Protein AF-A0A2A2ES65-F1 (afdb_monomer)

Sequence (167 aa):
MATRHLGHEAWRDIACGLLFSVLAGVVGYSVLRDTALTATLGRGPDPGPAFLPLIVIGLVGLGGAVILLKGVVNWARSGWLGPPGMAMPGDHLHALLLISSIALLPVLTDWLGFLAASVLFAAPWLAWLGYRRGGGLRRALGHAACFALLIGALLHLVFVMLLNVPL

Radius of gyration: 19.84 Å; Cα contacts (8 Å, |Δi|>4): 165; chains: 1; bounding box: 47×30×52 Å

Organism: NCBI:txid2032625

Mean predicted aligned error: 8.64 Å

Secondary structure (DSSP, 8-state):
-THHHHHHHHHHHHHHHHHHHHHHHHHHHHHHH-HHHHTTTTSSSS--TTHHHHHHHHHHHHHHHHHHHHHHHHHHHH-S--SPPPPPTTTHHHHHHHHHHHHHHHHHHHHH-HHHHHHHHHHHHHHHHHHHTT--HHHHHHHHHHHHHHHHHHHHIIIIIIT----

Structure (mmCIF, N/CA/C/O backbone):
data_AF-A0A2A2ES65-F1
#
_entry.id   AF-A0A2A2ES65-F1
#
loop_
_atom_site.group_PDB
_atom_site.id
_atom_site.type_symbol
_atom_site.label_atom_id
_atom_site.label_alt_id
_atom_site.label_comp_id
_atom_site.label_asym_id
_atom_site.label_entity_id
_atom_site.label_seq_id
_atom_site.pdbx_PDB_ins_code
_atom_site.Cartn_x
_atom_site.Cartn_y
_atom_site.Cartn_z
_atom_site.occupancy
_atom_site.B_iso_or_equiv
_atom_site.auth_seq_id
_atom_site.auth_comp_id
_atom_site.auth_asym_id
_atom_site.auth_atom_id
_atom_site.pdbx_PDB_model_num
ATOM 1 N N . MET A 1 1 ? -14.800 -0.698 32.755 1.00 55.97 1 MET A N 1
ATOM 2 C CA . MET A 1 1 ? -15.243 -1.088 31.393 1.00 55.97 1 MET A CA 1
ATOM 3 C C . MET A 1 1 ? -14.299 -0.600 30.286 1.00 55.97 1 MET A C 1
ATOM 5 O O . MET A 1 1 ? -14.125 -1.328 29.323 1.00 55.97 1 MET A O 1
ATOM 9 N N . ALA A 1 2 ? -13.616 0.545 30.437 1.00 59.50 2 ALA A N 1
ATOM 10 C CA . ALA A 1 2 ? -12.681 1.077 29.429 1.00 59.50 2 ALA A CA 1
ATOM 11 C C . ALA A 1 2 ? -11.407 0.231 29.171 1.00 59.50 2 ALA A C 1
ATOM 13 O O . ALA A 1 2 ? -10.845 0.285 28.084 1.00 59.50 2 ALA A O 1
ATOM 14 N N . THR A 1 3 ? -10.960 -0.590 30.127 1.00 59.19 3 THR A N 1
ATOM 15 C CA . THR A 1 3 ? -9.691 -1.340 30.023 1.00 59.19 3 THR A CA 1
ATOM 16 C C . THR A 1 3 ? -9.731 -2.537 29.069 1.00 59.19 3 THR A C 1
ATOM 18 O O . THR A 1 3 ? -8.693 -2.912 28.536 1.00 59.19 3 THR A O 1
ATOM 21 N N . ARG A 1 4 ? -10.908 -3.120 28.796 1.00 58.81 4 ARG A N 1
ATOM 22 C CA . ARG A 1 4 ? -11.032 -4.282 27.891 1.00 58.81 4 ARG A CA 1
ATOM 23 C C . ARG A 1 4 ? -10.876 -3.924 26.410 1.00 58.81 4 ARG A C 1
ATOM 25 O O . ARG A 1 4 ? -10.433 -4.767 25.643 1.00 58.81 4 ARG A O 1
ATOM 32 N N . HIS A 1 5 ? -11.187 -2.690 26.010 1.00 62.88 5 HIS A N 1
ATOM 33 C CA . HIS A 1 5 ? -11.026 -2.254 24.616 1.00 62.88 5 HIS A CA 1
ATOM 34 C C . HIS A 1 5 ? -9.553 -2.089 24.211 1.00 62.88 5 HIS A C 1
ATOM 36 O O . HIS A 1 5 ? -9.206 -2.328 23.058 1.00 62.88 5 HIS A O 1
ATOM 42 N N . LEU A 1 6 ? -8.674 -1.763 25.165 1.00 67.81 6 LEU A N 1
ATOM 43 C CA . LEU A 1 6 ? -7.248 -1.536 24.904 1.00 67.81 6 LEU A CA 1
ATOM 44 C C . LEU A 1 6 ? -6.507 -2.813 24.471 1.00 67.81 6 LEU A C 1
ATOM 46 O O . LEU A 1 6 ? -5.602 -2.742 23.642 1.00 67.81 6 LEU A O 1
ATOM 50 N N . GLY A 1 7 ? -6.902 -3.980 24.995 1.00 74.19 7 GLY A N 1
ATOM 51 C CA . GLY A 1 7 ? -6.240 -5.257 24.697 1.00 74.19 7 GLY A CA 1
ATOM 52 C C . GLY A 1 7 ? -6.430 -5.724 23.248 1.00 74.19 7 GLY A C 1
ATOM 53 O O . GLY A 1 7 ? -5.474 -6.149 22.599 1.00 74.19 7 GLY A O 1
ATOM 54 N N . HIS A 1 8 ? -7.645 -5.592 22.705 1.00 74.50 8 HIS A N 1
ATOM 55 C CA . HIS A 1 8 ? -7.950 -5.959 21.314 1.00 74.50 8 HIS A CA 1
ATOM 56 C C . HIS A 1 8 ? -7.211 -5.102 20.296 1.00 74.50 8 HIS A C 1
ATOM 58 O O . HIS A 1 8 ? -6.691 -5.618 19.307 1.00 74.50 8 HIS A O 1
ATOM 64 N N . GLU A 1 9 ? -7.168 -3.792 20.533 1.00 80.75 9 GLU A N 1
ATOM 65 C CA . GLU A 1 9 ? -6.478 -2.862 19.645 1.00 80.75 9 GLU A CA 1
ATOM 66 C C . GLU A 1 9 ? -4.972 -3.125 19.638 1.00 80.75 9 GLU A C 1
ATOM 68 O O . GLU A 1 9 ? -4.374 -3.180 18.565 1.00 80.75 9 GLU A O 1
ATOM 73 N N . ALA A 1 10 ? -4.387 -3.390 20.812 1.00 86.38 10 ALA A N 1
ATOM 74 C CA . ALA A 1 10 ? -2.978 -3.735 20.945 1.00 86.38 10 ALA A CA 1
ATOM 75 C C . ALA A 1 10 ? -2.618 -5.013 20.176 1.00 86.38 10 ALA A C 1
ATOM 77 O O . ALA A 1 10 ? -1.646 -5.014 19.423 1.00 86.38 10 ALA A O 1
ATOM 78 N N . TRP A 1 11 ? -3.412 -6.084 20.306 1.00 85.81 11 TRP A N 1
ATOM 79 C CA . TRP A 1 11 ? -3.149 -7.332 19.583 1.00 85.81 11 TRP A CA 1
ATOM 80 C C . TRP A 1 11 ? -3.297 -7.176 18.069 1.00 85.81 11 TRP A C 1
ATOM 82 O O . TRP A 1 11 ? -2.472 -7.686 17.314 1.00 85.81 11 TRP A O 1
ATOM 92 N N . ARG A 1 12 ? -4.316 -6.434 17.615 1.00 85.38 12 ARG A N 1
ATOM 93 C CA . ARG A 1 12 ? -4.492 -6.119 16.192 1.00 85.38 12 ARG A CA 1
ATOM 94 C C . ARG A 1 12 ? -3.288 -5.358 15.647 1.00 85.38 12 ARG A C 1
ATOM 96 O O . ARG A 1 12 ? -2.799 -5.696 14.574 1.00 85.38 12 ARG A O 1
ATOM 103 N N . ASP A 1 13 ? -2.813 -4.355 16.380 1.00 89.81 13 ASP A N 1
ATOM 104 C CA . ASP A 1 13 ? -1.634 -3.583 15.997 1.00 89.81 13 ASP A CA 1
ATOM 105 C C . ASP A 1 13 ? -0.375 -4.469 15.987 1.00 89.81 13 ASP A C 1
ATOM 107 O O . ASP A 1 13 ? 0.383 -4.433 15.023 1.00 89.81 13 ASP A O 1
ATOM 111 N N . ILE A 1 14 ? -0.186 -5.344 16.982 1.00 92.06 14 ILE A N 1
ATOM 112 C CA . ILE A 1 14 ? 0.931 -6.304 17.003 1.00 92.06 14 ILE A CA 1
ATOM 113 C C .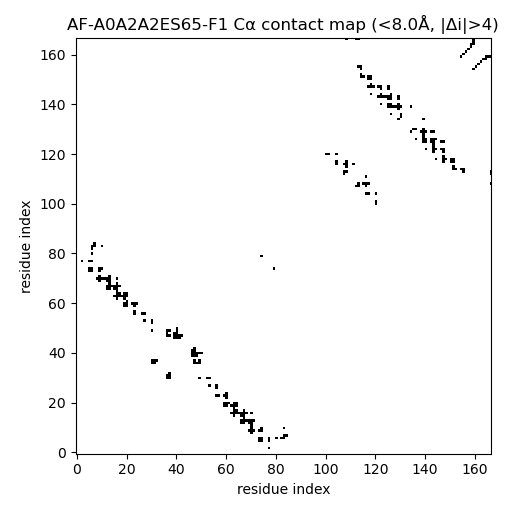 ILE A 1 14 ? 0.883 -7.231 15.785 1.00 92.06 14 ILE A C 1
ATOM 115 O O . ILE A 1 14 ? 1.872 -7.341 15.067 1.00 92.06 14 ILE A O 1
ATOM 119 N N . ALA A 1 15 ? -0.256 -7.874 15.519 1.00 89.50 15 ALA A N 1
ATOM 120 C CA . ALA A 1 15 ? -0.399 -8.808 14.405 1.00 89.50 15 ALA A CA 1
ATOM 121 C C . ALA A 1 15 ? -0.198 -8.117 13.046 1.00 89.50 15 ALA A C 1
ATOM 123 O O . ALA A 1 15 ? 0.497 -8.644 12.180 1.00 89.50 15 ALA A O 1
ATOM 124 N N . CYS A 1 16 ? -0.765 -6.921 12.874 1.00 90.56 16 CYS A N 1
ATOM 125 C CA . CYS A 1 16 ? -0.622 -6.109 11.668 1.00 90.56 16 CYS A CA 1
ATOM 126 C C . CYS A 1 16 ? 0.832 -5.668 11.451 1.00 90.56 16 CYS A C 1
ATOM 128 O O . CYS A 1 16 ? 1.385 -5.838 10.364 1.00 90.56 16 CYS A O 1
ATOM 130 N N . GLY A 1 17 ? 1.474 -5.155 12.503 1.00 91.81 17 GLY A N 1
ATOM 131 C CA . GLY A 1 17 ? 2.871 -4.747 12.458 1.00 91.81 17 GLY A CA 1
ATOM 132 C C . GLY A 1 17 ? 3.801 -5.919 12.155 1.00 91.81 17 GLY A C 1
ATOM 133 O O . GLY A 1 17 ? 4.641 -5.818 11.266 1.00 91.81 17 GLY A O 1
ATOM 134 N N . LEU A 1 18 ? 3.591 -7.062 12.815 1.00 95.44 18 LEU A N 1
ATOM 135 C CA . LEU A 1 18 ? 4.355 -8.285 12.578 1.00 95.44 18 LEU A CA 1
ATOM 136 C C . LEU A 1 18 ? 4.188 -8.786 11.139 1.00 95.44 18 LEU A C 1
ATOM 138 O O . LEU A 1 18 ? 5.184 -9.097 10.492 1.00 95.44 18 LEU A O 1
ATOM 142 N N . LEU A 1 19 ? 2.959 -8.813 10.617 1.00 92.75 19 LEU A N 1
ATOM 143 C CA . LEU A 1 19 ? 2.685 -9.203 9.234 1.00 92.75 19 LEU A CA 1
ATOM 144 C C . LEU A 1 19 ? 3.459 -8.327 8.243 1.00 92.75 19 LEU A C 1
ATOM 146 O O . LEU A 1 19 ? 4.154 -8.857 7.378 1.00 92.75 19 LEU A O 1
ATOM 150 N N . PHE A 1 20 ? 3.373 -7.000 8.375 1.00 92.31 20 PHE A N 1
ATOM 151 C CA . PHE A 1 20 ? 4.068 -6.087 7.467 1.00 92.31 20 PHE A CA 1
ATOM 152 C C . PHE A 1 20 ? 5.588 -6.165 7.600 1.00 92.31 20 PHE A C 1
ATOM 154 O O . PHE A 1 20 ? 6.279 -6.152 6.585 1.00 92.31 20 PHE A O 1
ATOM 161 N N . SER A 1 21 ? 6.121 -6.303 8.816 1.00 95.44 21 SER A N 1
ATOM 162 C CA . SER A 1 21 ? 7.561 -6.463 9.030 1.00 95.44 21 SER A CA 1
ATOM 163 C C . SER A 1 21 ? 8.089 -7.784 8.464 1.00 95.44 21 SER A C 1
ATOM 165 O O . SER A 1 21 ? 9.136 -7.788 7.819 1.00 95.44 21 SER A O 1
ATOM 167 N N . VAL A 1 22 ? 7.366 -8.895 8.647 1.00 95.12 22 VAL A N 1
ATOM 168 C CA . VAL A 1 22 ? 7.739 -10.198 8.074 1.00 95.12 22 VAL A CA 1
ATOM 169 C C . VAL A 1 22 ? 7.660 -10.157 6.553 1.00 95.12 22 VAL A C 1
ATOM 171 O O . VAL A 1 22 ? 8.600 -10.582 5.889 1.00 95.12 22 VAL A O 1
ATOM 174 N N . LEU A 1 23 ? 6.584 -9.605 5.988 1.00 92.88 23 LEU A N 1
ATOM 175 C CA . LEU A 1 23 ? 6.428 -9.486 4.540 1.00 92.88 23 LEU A CA 1
ATOM 176 C C . LEU A 1 23 ? 7.524 -8.604 3.932 1.00 92.88 23 LEU A C 1
ATOM 178 O O . LEU A 1 23 ? 8.146 -9.005 2.952 1.00 92.88 23 LEU A O 1
ATOM 182 N N . ALA A 1 24 ? 7.829 -7.458 4.545 1.00 95.50 24 ALA A N 1
ATOM 183 C CA . ALA A 1 24 ? 8.946 -6.613 4.132 1.00 95.50 24 ALA A CA 1
ATOM 184 C C . ALA A 1 24 ? 10.288 -7.359 4.214 1.00 95.50 24 ALA A C 1
ATOM 186 O O . ALA A 1 24 ? 11.098 -7.259 3.296 1.00 95.50 24 ALA A O 1
ATOM 187 N N . GLY A 1 25 ? 10.509 -8.156 5.264 1.00 96.94 25 GLY A N 1
ATOM 188 C CA . GLY A 1 25 ? 11.705 -8.987 5.408 1.00 96.94 25 GLY A CA 1
ATOM 189 C C . GLY A 1 25 ? 11.829 -10.058 4.320 1.00 96.94 25 GLY A C 1
ATOM 190 O O . GLY A 1 25 ? 12.884 -10.178 3.704 1.00 96.94 25 GLY A O 1
ATOM 191 N N . VAL A 1 26 ? 10.756 -10.804 4.041 1.00 95.62 26 VAL A N 1
ATOM 192 C CA . VAL A 1 26 ? 10.734 -11.870 3.021 1.00 95.62 26 VAL A CA 1
ATOM 193 C C . VAL A 1 26 ? 10.921 -11.295 1.618 1.00 95.62 26 VAL A C 1
ATOM 195 O O . VAL A 1 26 ? 11.773 -11.769 0.866 1.00 95.62 26 VAL A O 1
ATOM 198 N N . VAL A 1 27 ? 10.167 -10.250 1.268 1.00 92.94 27 VAL A N 1
ATOM 199 C CA . VAL A 1 27 ? 10.268 -9.602 -0.047 1.00 92.94 27 VAL A CA 1
ATOM 200 C C . VAL A 1 27 ? 11.626 -8.915 -0.198 1.00 92.94 27 VAL A C 1
ATOM 202 O O . VAL A 1 27 ? 12.280 -9.075 -1.224 1.00 92.94 27 VAL A O 1
ATOM 205 N N . GLY A 1 28 ? 12.099 -8.219 0.840 1.00 96.00 28 GLY A N 1
ATOM 206 C CA . GLY A 1 28 ? 13.425 -7.601 0.863 1.00 96.00 28 GLY A CA 1
ATOM 207 C C . GLY A 1 28 ? 14.542 -8.617 0.664 1.00 96.00 28 GLY A C 1
ATOM 208 O O . GLY A 1 28 ? 15.416 -8.412 -0.173 1.00 96.00 28 GLY A O 1
ATOM 209 N N . TYR A 1 29 ? 14.481 -9.752 1.361 1.00 96.50 29 TYR A N 1
ATOM 210 C CA . TYR A 1 29 ? 15.433 -10.844 1.176 1.00 96.50 29 TYR A CA 1
ATOM 211 C C . TYR A 1 29 ? 15.417 -11.393 -0.255 1.00 96.50 29 TYR A C 1
ATOM 213 O O . TYR A 1 29 ? 16.479 -11.625 -0.831 1.00 96.50 29 TYR A O 1
ATOM 221 N N . SER A 1 30 ? 14.227 -11.562 -0.841 1.00 94.56 30 SER A N 1
ATOM 222 C CA . SER A 1 30 ? 14.076 -12.012 -2.227 1.00 94.56 30 SER A CA 1
ATOM 223 C C . SER A 1 30 ? 14.716 -11.036 -3.217 1.00 94.56 30 SER A C 1
ATOM 225 O O . SER A 1 30 ? 15.464 -11.469 -4.087 1.00 94.56 30 SER A O 1
ATOM 227 N N . VAL A 1 31 ? 14.473 -9.729 -3.066 1.00 93.38 31 VAL A N 1
ATOM 228 C CA . VAL A 1 31 ? 15.055 -8.690 -3.935 1.00 93.38 31 VAL A CA 1
ATOM 229 C C . VAL A 1 31 ? 16.576 -8.641 -3.793 1.00 93.38 31 VAL A C 1
ATOM 231 O O . VAL A 1 31 ? 17.281 -8.573 -4.793 1.00 93.38 31 VAL A O 1
ATOM 234 N N . LEU A 1 32 ? 17.097 -8.717 -2.565 1.00 93.88 32 LEU A N 1
ATOM 235 C CA . LEU A 1 32 ? 18.539 -8.662 -2.307 1.00 93.88 32 LEU A CA 1
ATOM 236 C C . LEU A 1 32 ? 19.296 -9.901 -2.802 1.00 93.88 32 LEU A C 1
ATOM 238 O O . LEU A 1 32 ? 20.502 -9.823 -3.031 1.00 93.88 32 LEU A O 1
ATOM 242 N N . ARG A 1 33 ? 18.618 -11.045 -2.952 1.00 95.88 33 ARG A N 1
ATOM 243 C CA . ARG A 1 33 ? 19.220 -12.268 -3.500 1.00 95.88 33 ARG A CA 1
ATOM 244 C C . ARG A 1 33 ? 19.258 -12.315 -5.020 1.00 95.88 33 ARG A C 1
ATOM 246 O O . ARG A 1 33 ? 20.032 -13.102 -5.563 1.00 95.88 33 ARG A O 1
ATOM 253 N N . ASP A 1 34 ? 18.440 -11.521 -5.693 1.00 94.25 34 ASP A N 1
ATOM 254 C CA . ASP A 1 34 ? 18.420 -11.487 -7.145 1.00 94.25 34 ASP A CA 1
ATOM 255 C C . ASP A 1 34 ? 19.577 -10.619 -7.661 1.00 94.25 34 ASP A C 1
ATOM 257 O O . ASP A 1 34 ? 19.599 -9.388 -7.531 1.00 94.25 34 ASP A O 1
ATOM 261 N N . THR A 1 35 ? 20.585 -11.278 -8.232 1.00 92.25 35 THR A N 1
ATOM 262 C CA . THR A 1 35 ? 21.766 -10.609 -8.782 1.00 92.25 35 THR A CA 1
ATOM 263 C C . THR A 1 35 ? 21.429 -9.762 -10.003 1.00 92.25 35 THR A C 1
ATOM 265 O O . THR A 1 35 ? 22.097 -8.756 -10.218 1.00 92.25 35 THR A O 1
ATOM 268 N N . ALA A 1 36 ? 20.390 -10.101 -10.772 1.00 90.94 36 ALA A N 1
ATOM 269 C CA . ALA A 1 36 ? 19.972 -9.303 -11.920 1.00 90.94 36 ALA A CA 1
ATOM 270 C C . ALA A 1 36 ? 19.376 -7.962 -11.470 1.00 90.94 36 ALA A C 1
ATOM 272 O O . ALA A 1 36 ? 19.680 -6.924 -12.054 1.00 90.94 36 ALA A O 1
ATOM 273 N N . LEU A 1 37 ? 18.593 -7.971 -10.387 1.00 86.81 37 LEU A N 1
ATOM 274 C CA . LEU A 1 37 ? 17.998 -6.763 -9.808 1.00 86.81 37 LEU A CA 1
ATOM 275 C C . LEU A 1 37 ? 19.030 -5.879 -9.090 1.00 86.81 37 LEU A C 1
ATOM 277 O O . LEU A 1 37 ? 18.948 -4.651 -9.145 1.00 86.81 37 LEU A O 1
ATOM 281 N N . THR A 1 38 ? 20.013 -6.485 -8.422 1.00 91.31 38 THR A N 1
ATOM 282 C CA . THR A 1 38 ? 21.001 -5.762 -7.602 1.00 91.31 38 THR A CA 1
ATOM 283 C C . THR A 1 38 ? 22.263 -5.340 -8.359 1.00 91.31 38 THR A C 1
ATOM 285 O O . THR A 1 38 ? 22.950 -4.423 -7.912 1.00 91.31 38 THR A O 1
ATOM 288 N N . ALA A 1 39 ? 22.572 -5.934 -9.518 1.00 90.12 39 ALA A N 1
ATOM 289 C CA . ALA A 1 39 ? 23.807 -5.657 -10.265 1.00 90.12 39 ALA A CA 1
ATOM 290 C C . ALA A 1 39 ? 23.967 -4.195 -10.711 1.00 90.12 39 ALA A C 1
ATOM 292 O O . ALA A 1 39 ? 25.100 -3.718 -10.855 1.00 90.12 39 ALA A O 1
ATOM 293 N N . THR A 1 40 ? 22.857 -3.494 -10.939 1.00 87.31 40 THR A N 1
ATOM 294 C CA . THR A 1 40 ? 22.831 -2.089 -11.372 1.00 87.31 40 THR A CA 1
ATOM 295 C C . THR A 1 40 ? 22.533 -1.121 -10.227 1.00 87.31 40 THR A C 1
ATOM 297 O O . THR A 1 40 ? 22.555 0.089 -10.436 1.00 87.31 40 THR A O 1
ATOM 300 N N . LEU A 1 41 ? 22.269 -1.622 -9.014 1.00 86.31 41 LEU A N 1
ATOM 301 C CA . LEU A 1 41 ? 21.899 -0.787 -7.876 1.00 86.31 41 LEU A CA 1
ATOM 302 C C . LEU A 1 41 ? 23.066 0.140 -7.502 1.00 86.31 41 LEU A C 1
ATOM 304 O O . LEU A 1 41 ? 24.139 -0.314 -7.107 1.00 86.31 41 LEU A O 1
ATOM 308 N N . GLY A 1 42 ? 22.862 1.450 -7.651 1.00 82.94 42 GLY A N 1
ATOM 309 C CA . GLY A 1 42 ? 23.881 2.465 -7.359 1.00 82.94 42 GLY A CA 1
ATOM 310 C C . GLY A 1 42 ? 25.020 2.556 -8.384 1.00 82.94 42 GLY A C 1
ATOM 311 O O . GLY A 1 42 ? 26.025 3.215 -8.113 1.00 82.94 42 GLY A O 1
ATOM 312 N N . ARG A 1 43 ? 24.891 1.918 -9.557 1.00 85.19 43 ARG A N 1
ATOM 313 C CA . ARG A 1 43 ? 25.858 2.039 -10.657 1.00 85.19 43 ARG A CA 1
ATOM 314 C C . ARG A 1 43 ? 25.313 2.950 -11.753 1.00 85.19 43 ARG A C 1
ATOM 316 O O . ARG A 1 43 ? 24.678 2.489 -12.692 1.00 85.19 43 ARG A O 1
ATOM 323 N N . GLY A 1 44 ? 25.639 4.236 -11.653 1.00 85.75 44 GLY A N 1
ATOM 324 C CA . GLY A 1 44 ? 25.291 5.247 -12.652 1.00 85.75 44 GLY A CA 1
ATOM 325 C C . GLY A 1 44 ? 24.240 6.250 -12.165 1.00 85.75 44 GLY A C 1
ATOM 326 O O . GLY A 1 44 ? 23.877 6.243 -10.990 1.00 85.75 44 GLY A O 1
ATOM 327 N N . PRO A 1 45 ? 23.791 7.156 -13.053 1.00 84.75 45 PRO A N 1
ATOM 328 C CA . PRO A 1 45 ? 22.777 8.160 -12.730 1.00 84.75 45 PRO A CA 1
ATOM 329 C C . PRO A 1 45 ? 21.372 7.564 -12.544 1.00 84.75 45 PRO A C 1
ATOM 331 O O . PRO A 1 45 ? 20.540 8.184 -11.887 1.00 84.75 45 PRO A O 1
ATOM 334 N N . ASP A 1 46 ? 21.115 6.373 -13.093 1.00 82.75 46 ASP A N 1
ATOM 335 C CA . ASP A 1 46 ? 19.890 5.609 -12.862 1.00 82.75 46 ASP A CA 1
ATOM 336 C C . ASP A 1 46 ? 20.137 4.587 -11.735 1.00 82.75 46 ASP A C 1
ATOM 338 O O . ASP A 1 46 ? 21.030 3.742 -11.864 1.00 82.75 46 ASP A O 1
ATOM 342 N N . PRO A 1 47 ? 19.398 4.653 -10.611 1.00 81.81 47 PRO A N 1
ATOM 343 C CA . PRO A 1 47 ? 19.599 3.757 -9.478 1.00 81.81 47 PRO A CA 1
ATOM 344 C C . PRO A 1 47 ? 19.185 2.301 -9.761 1.00 81.81 47 PRO A C 1
ATOM 346 O O . PRO A 1 47 ? 19.447 1.436 -8.924 1.00 81.81 47 PRO A O 1
ATOM 349 N N . GLY A 1 48 ? 18.586 2.009 -10.919 1.00 87.62 48 GLY A N 1
ATOM 350 C CA . GLY A 1 48 ? 18.262 0.659 -11.366 1.00 87.62 48 GLY A CA 1
ATOM 351 C C . GLY A 1 48 ? 16.904 0.140 -10.871 1.00 87.62 48 GLY A C 1
ATOM 352 O O . GLY A 1 48 ? 16.276 0.722 -9.981 1.00 87.62 48 GLY A O 1
ATOM 353 N N . PRO A 1 49 ? 16.437 -1.000 -11.414 1.00 85.25 49 PRO A N 1
ATOM 354 C CA . PRO A 1 49 ? 15.065 -1.481 -11.237 1.00 85.25 49 PRO A CA 1
ATOM 355 C C . PRO A 1 49 ? 14.742 -1.926 -9.804 1.00 85.25 49 PRO A C 1
ATOM 357 O O . PRO A 1 49 ? 13.579 -1.925 -9.409 1.00 85.25 49 PRO A O 1
ATOM 360 N N . ALA A 1 50 ? 15.749 -2.273 -8.995 1.00 89.56 50 ALA A N 1
ATOM 361 C CA . ALA A 1 50 ? 15.556 -2.655 -7.595 1.00 89.56 50 ALA A CA 1
ATOM 362 C C . ALA A 1 50 ? 15.323 -1.469 -6.650 1.00 89.56 50 ALA A C 1
ATOM 364 O O . ALA A 1 50 ? 14.833 -1.666 -5.538 1.00 89.56 50 ALA A O 1
ATOM 365 N N . PHE A 1 51 ? 15.652 -0.241 -7.060 1.00 88.69 51 PHE A N 1
ATOM 366 C CA . PHE A 1 51 ? 15.634 0.912 -6.163 1.00 88.69 51 PHE A CA 1
ATOM 367 C C . PHE A 1 51 ? 14.235 1.227 -5.625 1.00 88.69 51 PHE A C 1
ATOM 369 O O . PHE A 1 51 ? 14.042 1.356 -4.415 1.00 88.69 51 PHE A O 1
ATOM 376 N N . LEU A 1 52 ? 13.242 1.294 -6.512 1.00 86.06 52 LEU A N 1
ATOM 377 C CA . LEU A 1 52 ? 11.865 1.590 -6.126 1.00 86.06 52 LEU A CA 1
ATOM 378 C C . LEU A 1 52 ? 11.250 0.476 -5.255 1.00 86.06 52 LEU A C 1
ATOM 380 O O . LEU A 1 52 ? 10.716 0.806 -4.193 1.00 86.06 52 LEU A O 1
ATOM 384 N N . PRO A 1 53 ? 11.382 -0.824 -5.596 1.00 88.50 53 PRO A N 1
ATOM 385 C CA . PRO A 1 53 ? 11.020 -1.914 -4.694 1.00 88.50 53 PRO A CA 1
ATOM 386 C C . PRO A 1 53 ? 11.665 -1.794 -3.311 1.00 88.50 53 PRO A C 1
ATOM 388 O O . PRO A 1 53 ? 10.964 -1.925 -2.313 1.00 88.50 53 PRO A O 1
ATOM 391 N N . LEU A 1 54 ? 12.965 -1.490 -3.223 1.00 92.50 54 LEU A N 1
ATOM 392 C CA . LEU A 1 54 ? 13.660 -1.346 -1.939 1.00 92.50 54 LEU A CA 1
ATOM 393 C C . LEU A 1 54 ? 13.121 -0.177 -1.105 1.00 92.50 54 LEU A C 1
ATOM 395 O O . LEU A 1 54 ? 12.958 -0.332 0.105 1.00 92.50 54 LEU A O 1
ATOM 399 N N . ILE A 1 55 ? 12.782 0.959 -1.726 1.00 90.50 55 ILE A N 1
ATOM 400 C CA . ILE A 1 55 ? 12.120 2.075 -1.030 1.00 90.50 55 ILE A CA 1
ATOM 401 C C . ILE A 1 55 ? 10.757 1.637 -0.496 1.00 90.50 55 ILE A C 1
ATOM 403 O O . ILE A 1 55 ? 10.455 1.870 0.675 1.00 90.50 55 ILE A O 1
ATOM 407 N N . VAL A 1 56 ? 9.934 0.994 -1.329 1.00 91.00 56 VAL A N 1
ATOM 408 C CA . VAL A 1 56 ? 8.594 0.540 -0.930 1.00 91.00 56 VAL A CA 1
ATOM 409 C C . VAL A 1 56 ? 8.689 -0.471 0.212 1.00 91.00 56 VAL A C 1
ATOM 411 O O . VAL A 1 56 ? 8.004 -0.316 1.220 1.00 91.00 56 VAL A O 1
ATOM 414 N N . ILE A 1 57 ? 9.584 -1.454 0.107 1.00 94.50 57 ILE A N 1
ATOM 415 C CA . ILE A 1 57 ? 9.853 -2.445 1.157 1.00 94.50 57 ILE A CA 1
ATOM 416 C C . ILE A 1 57 ? 10.329 -1.756 2.439 1.00 94.50 57 ILE A C 1
ATOM 418 O O . ILE A 1 57 ? 9.855 -2.093 3.522 1.00 94.50 57 ILE A O 1
ATOM 422 N N . GLY A 1 58 ? 11.215 -0.762 2.329 1.00 94.62 58 GLY A N 1
ATOM 423 C CA . GLY A 1 58 ? 11.699 0.026 3.461 1.00 94.62 58 GLY A CA 1
ATOM 424 C C . GLY A 1 58 ? 10.580 0.793 4.166 1.00 94.62 58 GLY A C 1
ATOM 425 O O . GLY A 1 58 ? 10.471 0.731 5.388 1.00 94.62 58 GLY A O 1
ATOM 426 N N . LEU A 1 59 ? 9.703 1.461 3.411 1.00 92.50 59 LEU A N 1
ATOM 427 C CA . LEU A 1 59 ? 8.552 2.187 3.957 1.00 92.50 59 LEU A CA 1
ATOM 428 C C . LEU A 1 59 ? 7.527 1.246 4.599 1.00 92.50 59 LEU A C 1
ATOM 430 O O . LEU A 1 59 ? 7.039 1.535 5.692 1.00 92.50 59 LEU A O 1
ATOM 434 N N . VAL A 1 60 ? 7.224 0.111 3.961 1.00 93.12 60 VAL A N 1
ATOM 435 C CA . VAL A 1 60 ? 6.328 -0.917 4.517 1.00 93.12 60 VAL A CA 1
ATOM 436 C C . VAL A 1 60 ? 6.928 -1.521 5.787 1.00 93.12 60 VAL A C 1
ATOM 438 O O . VAL A 1 60 ? 6.224 -1.659 6.785 1.00 93.12 60 VAL A O 1
ATOM 441 N N . GLY A 1 61 ? 8.228 -1.819 5.788 1.00 95.88 61 GLY A N 1
ATOM 442 C CA . GLY A 1 61 ? 8.947 -2.338 6.949 1.00 95.88 61 GLY A CA 1
ATOM 443 C C . GLY A 1 61 ? 8.966 -1.348 8.114 1.00 95.88 61 GLY A C 1
ATOM 444 O O . GLY A 1 61 ? 8.651 -1.730 9.241 1.00 95.88 61 GLY A O 1
ATOM 445 N N . LEU A 1 62 ? 9.258 -0.071 7.841 1.00 96.00 62 LEU A N 1
ATOM 446 C CA . LEU A 1 62 ? 9.223 1.012 8.828 1.00 96.00 62 LEU A CA 1
ATOM 447 C C . LEU A 1 62 ? 7.809 1.200 9.393 1.00 96.00 62 LEU A C 1
ATOM 449 O O . LEU A 1 62 ? 7.631 1.250 10.609 1.00 96.00 62 LEU A O 1
ATOM 453 N N . GLY A 1 63 ? 6.797 1.267 8.525 1.00 91.62 63 GLY A N 1
ATOM 454 C CA . GLY A 1 63 ? 5.396 1.379 8.926 1.00 91.62 63 GLY A CA 1
ATOM 455 C C . GLY A 1 63 ? 4.952 0.198 9.791 1.00 91.62 63 GLY A C 1
ATOM 456 O O . GLY A 1 63 ? 4.370 0.403 10.857 1.00 91.62 63 GLY A O 1
ATOM 457 N N . GLY A 1 64 ? 5.299 -1.027 9.386 1.00 92.56 64 GLY A N 1
ATOM 458 C CA . GLY A 1 64 ? 5.064 -2.246 10.159 1.00 92.56 64 GLY A CA 1
ATOM 459 C C . GLY A 1 64 ? 5.721 -2.199 11.538 1.00 92.56 64 GLY A C 1
ATOM 460 O O . GLY A 1 64 ? 5.054 -2.452 12.541 1.00 92.56 64 GLY A O 1
ATOM 461 N N . ALA A 1 65 ? 6.985 -1.770 11.615 1.00 95.25 65 ALA A N 1
ATOM 462 C CA . ALA A 1 65 ? 7.719 -1.646 12.873 1.00 95.25 65 ALA A CA 1
ATOM 463 C C . ALA A 1 65 ? 7.105 -0.599 13.819 1.00 95.25 65 ALA A C 1
ATOM 465 O O . ALA A 1 65 ? 6.981 -0.850 15.017 1.00 95.25 65 ALA A O 1
ATOM 466 N N . VAL A 1 66 ? 6.667 0.552 13.296 1.00 96.44 66 VAL A N 1
ATOM 467 C CA . VAL A 1 66 ? 5.990 1.592 14.090 1.00 96.44 66 VAL A CA 1
ATOM 468 C C . VAL A 1 66 ? 4.651 1.087 14.634 1.00 96.44 66 VAL A C 1
ATOM 470 O O . VAL A 1 66 ? 4.348 1.295 15.811 1.00 96.44 66 VAL A O 1
ATOM 473 N N . ILE A 1 67 ? 3.854 0.398 13.810 1.00 92.38 67 ILE A N 1
ATOM 474 C CA . ILE A 1 67 ? 2.575 -0.192 14.234 1.00 92.38 67 ILE A CA 1
ATOM 475 C C . ILE A 1 67 ? 2.813 -1.270 15.301 1.00 92.38 67 ILE A C 1
ATOM 477 O O . ILE A 1 67 ? 2.134 -1.267 16.330 1.00 92.38 67 ILE A O 1
ATOM 481 N N . LEU A 1 68 ? 3.813 -2.134 15.097 1.00 95.19 68 LEU A N 1
ATOM 482 C CA . LEU A 1 68 ? 4.206 -3.170 16.050 1.00 95.19 68 LEU A CA 1
ATOM 483 C C . LEU A 1 68 ? 4.619 -2.556 17.390 1.00 95.19 68 LEU A C 1
ATOM 485 O O . LEU A 1 68 ? 4.107 -2.962 18.431 1.00 95.19 68 LEU A O 1
ATOM 489 N N . LEU A 1 69 ? 5.486 -1.539 17.372 1.00 95.62 69 LEU A N 1
ATOM 490 C CA . LEU A 1 69 ? 5.931 -0.841 18.577 1.00 95.62 69 LEU A CA 1
ATOM 491 C C . LEU A 1 69 ? 4.750 -0.211 19.324 1.00 95.62 69 LEU A C 1
ATOM 493 O O . LEU A 1 69 ? 4.644 -0.366 20.539 1.00 95.62 69 LEU A O 1
ATOM 497 N N . LYS A 1 70 ? 3.825 0.444 18.610 1.00 93.19 70 LYS A N 1
ATOM 498 C CA . LYS A 1 70 ? 2.600 1.005 19.200 1.00 93.19 70 LYS A CA 1
ATOM 499 C C . LYS A 1 70 ? 1.763 -0.086 19.877 1.00 93.19 70 LYS A C 1
ATOM 501 O O . LYS A 1 70 ? 1.317 0.100 21.008 1.00 93.19 70 LYS A O 1
ATOM 506 N N . GLY A 1 71 ? 1.587 -1.229 19.213 1.00 90.50 71 GLY A N 1
ATOM 507 C CA . GLY A 1 71 ? 0.868 -2.382 19.752 1.00 90.50 71 GLY A CA 1
ATOM 508 C C . GLY A 1 71 ? 1.531 -2.962 21.005 1.00 90.50 71 GLY A C 1
ATOM 509 O O . GLY A 1 71 ? 0.855 -3.168 22.009 1.00 90.50 71 GLY A O 1
ATOM 510 N N . VAL A 1 72 ? 2.858 -3.133 20.995 1.00 92.75 72 VAL A N 1
ATOM 511 C CA . VAL A 1 72 ? 3.640 -3.611 22.151 1.00 92.75 72 VAL A CA 1
ATOM 512 C C . VAL A 1 72 ? 3.557 -2.636 23.326 1.00 92.75 72 VAL A C 1
ATOM 514 O O . VAL A 1 72 ? 3.334 -3.062 24.457 1.00 92.75 72 VAL A O 1
ATOM 517 N N . VAL A 1 73 ? 3.676 -1.328 23.081 1.00 92.19 73 VAL A N 1
ATOM 518 C CA . VAL A 1 73 ? 3.548 -0.297 24.125 1.00 92.19 73 VAL A CA 1
ATOM 519 C C . VAL A 1 73 ? 2.143 -0.307 24.733 1.00 92.19 73 VAL A C 1
ATOM 521 O O . VAL A 1 73 ? 2.001 -0.241 25.955 1.00 92.19 73 VAL A O 1
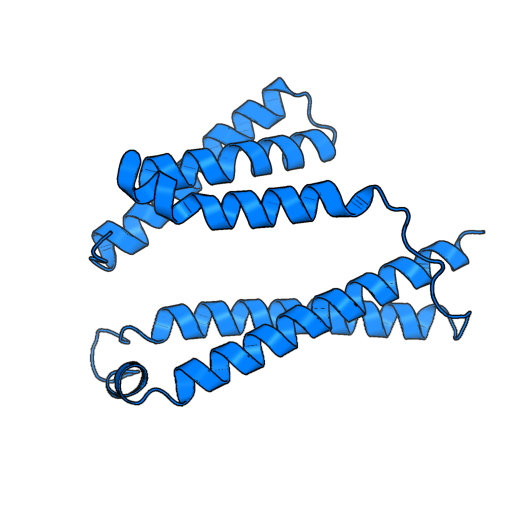ATOM 524 N N . ASN A 1 74 ? 1.099 -0.423 23.910 1.00 88.75 74 ASN A N 1
ATOM 525 C CA . ASN A 1 74 ? -0.284 -0.499 24.385 1.00 88.75 74 ASN A CA 1
ATOM 526 C C . ASN A 1 74 ? -0.563 -1.798 25.155 1.00 88.75 74 ASN A C 1
ATOM 528 O O . ASN A 1 74 ? -1.260 -1.776 26.173 1.00 88.75 74 ASN A O 1
ATOM 532 N N . TRP A 1 75 ? 0.018 -2.916 24.720 1.00 87.50 75 TRP A N 1
ATOM 533 C CA . TRP A 1 75 ? -0.056 -4.193 25.427 1.00 87.50 75 TRP A CA 1
ATOM 534 C C . TRP A 1 75 ? 0.638 -4.123 26.794 1.00 87.50 75 TRP A C 1
ATOM 536 O O . TRP A 1 75 ? 0.038 -4.463 27.809 1.00 87.50 75 TRP A O 1
ATOM 546 N N . ALA A 1 76 ? 1.853 -3.571 26.858 1.00 89.31 76 ALA A N 1
ATOM 547 C CA . ALA A 1 76 ? 2.578 -3.390 28.115 1.00 89.31 76 ALA A CA 1
ATOM 548 C C . ALA A 1 76 ? 1.821 -2.484 29.106 1.00 89.31 76 ALA A C 1
ATOM 550 O O . ALA A 1 76 ? 1.809 -2.746 30.308 1.00 89.31 76 ALA A O 1
ATOM 551 N N . ARG A 1 77 ? 1.146 -1.438 28.608 1.00 87.81 77 ARG A N 1
ATOM 552 C CA . ARG A 1 77 ? 0.354 -0.502 29.428 1.00 87.81 77 ARG A CA 1
ATOM 553 C C . ARG A 1 77 ? -0.982 -1.063 29.913 1.00 87.81 77 ARG A C 1
ATOM 555 O O . ARG A 1 77 ? -1.494 -0.580 30.918 1.00 87.81 77 ARG 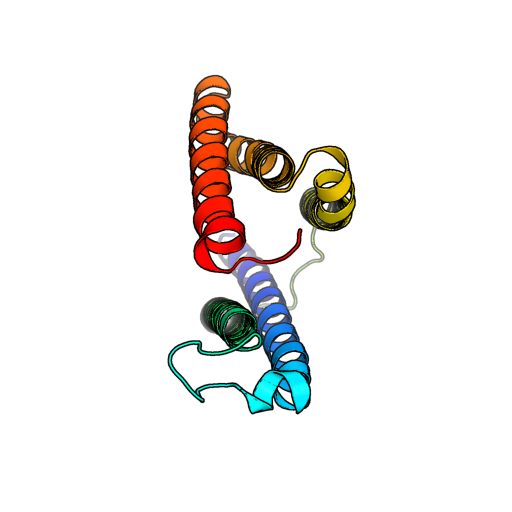A O 1
ATOM 562 N N . SER A 1 78 ? -1.569 -2.034 29.215 1.00 82.62 78 SER A N 1
ATOM 563 C CA . SER A 1 78 ? -2.888 -2.585 29.569 1.00 82.62 78 SER A CA 1
ATOM 564 C C . SER A 1 78 ? -2.833 -3.639 30.681 1.00 82.62 78 SER A C 1
ATOM 566 O O . SER A 1 78 ? -3.880 -4.035 31.193 1.00 82.62 78 SER A O 1
ATOM 568 N N . GLY A 1 79 ? -1.631 -4.039 31.114 1.00 72.06 79 GLY A N 1
ATOM 569 C CA . GLY A 1 79 ? -1.439 -5.161 32.028 1.00 72.06 79 GLY A CA 1
ATOM 570 C C . GLY A 1 79 ? -1.756 -6.489 31.335 1.00 72.06 79 GLY A C 1
ATOM 571 O O . GLY A 1 79 ? -2.447 -6.531 30.323 1.00 72.06 79 GLY A O 1
ATOM 572 N N . TRP A 1 80 ? -1.246 -7.598 31.868 1.00 68.81 80 TRP A N 1
ATOM 573 C CA . TRP A 1 80 ? -1.412 -8.971 31.353 1.00 68.81 80 TRP A CA 1
ATOM 574 C C . TRP A 1 80 ? -2.864 -9.512 31.441 1.00 68.81 80 TRP A C 1
ATOM 576 O O . TRP A 1 80 ? -3.119 -10.652 31.823 1.00 68.81 80 TRP A O 1
ATOM 586 N N . LEU A 1 81 ? -3.861 -8.694 31.111 1.00 61.88 81 LEU A N 1
ATOM 587 C CA . LEU A 1 81 ? -5.280 -9.024 31.148 1.00 61.88 81 LEU A CA 1
ATOM 588 C C . LEU A 1 81 ? -5.695 -9.796 29.887 1.00 61.88 81 LEU A C 1
ATOM 590 O O . LEU A 1 81 ? -6.427 -9.281 29.052 1.00 61.88 81 LEU A O 1
ATOM 594 N N . GLY A 1 82 ? -5.252 -11.054 29.818 1.00 58.91 82 GLY A N 1
ATOM 595 C CA . GLY A 1 82 ? -5.844 -12.139 29.028 1.00 58.91 82 GLY A CA 1
ATOM 596 C C . GLY A 1 82 ? -5.754 -12.037 27.495 1.00 58.91 82 GLY A C 1
ATOM 597 O O . GLY A 1 82 ? -5.600 -10.956 26.929 1.00 58.91 82 GLY A O 1
ATOM 598 N N . PRO A 1 83 ? -5.847 -13.178 26.788 1.00 56.75 83 PRO A N 1
ATOM 599 C CA . PRO A 1 83 ? -5.906 -13.193 25.332 1.00 56.75 83 PRO A CA 1
ATOM 600 C C . PRO A 1 83 ? -7.189 -12.502 24.831 1.00 56.75 83 PRO A C 1
ATOM 602 O O . PRO A 1 83 ? -8.241 -12.604 25.473 1.00 56.75 83 PRO A O 1
ATOM 605 N N . PRO A 1 84 ? -7.127 -11.796 23.690 1.00 60.75 84 PRO A N 1
ATOM 606 C CA . PRO A 1 84 ? -8.269 -11.073 23.149 1.00 60.75 84 PRO A CA 1
ATOM 607 C C . PRO A 1 84 ? -9.408 -12.040 22.802 1.00 60.75 84 PRO A C 1
ATOM 609 O O . PRO A 1 84 ? -9.195 -13.087 22.195 1.00 60.75 84 PRO A O 1
ATOM 612 N N . GLY A 1 85 ? -10.639 -11.674 23.168 1.00 61.12 85 GLY A N 1
ATOM 613 C CA . GLY A 1 85 ? -11.845 -12.339 22.665 1.00 61.12 85 GLY A CA 1
ATOM 614 C C . GLY A 1 85 ? -11.866 -12.353 21.131 1.00 61.12 85 GLY A C 1
ATOM 615 O O . GLY A 1 85 ? -11.422 -11.403 20.494 1.00 61.12 85 GLY A O 1
ATOM 616 N N . MET A 1 86 ? -12.350 -13.427 20.515 1.00 56.47 86 MET A N 1
ATOM 617 C CA . MET A 1 86 ? -12.354 -13.549 19.053 1.00 56.47 86 MET A CA 1
ATOM 618 C C . MET A 1 86 ? -13.083 -12.364 18.399 1.00 56.47 86 MET A C 1
ATOM 620 O O . MET A 1 86 ? -14.164 -11.970 18.842 1.00 56.47 86 MET A O 1
ATOM 624 N N . ALA A 1 87 ? -12.464 -11.772 17.373 1.00 55.69 87 ALA A N 1
ATOM 625 C CA . ALA A 1 87 ? -13.053 -10.683 16.601 1.00 55.69 87 ALA A CA 1
ATOM 626 C C . ALA A 1 87 ? -14.397 -11.124 16.000 1.00 55.69 87 ALA A C 1
ATOM 628 O O . ALA A 1 87 ? -14.537 -12.258 15.539 1.00 55.69 87 ALA A O 1
ATOM 629 N N . MET A 1 88 ? -15.392 -10.233 16.014 1.00 56.41 88 MET A N 1
ATOM 630 C CA . MET A 1 88 ? -16.683 -10.532 15.402 1.00 56.41 88 MET A CA 1
ATOM 631 C C . MET A 1 88 ? -16.524 -10.712 13.876 1.00 56.41 88 MET A C 1
ATOM 633 O O . MET A 1 88 ? -15.823 -9.914 13.252 1.00 56.41 88 MET A O 1
ATOM 637 N N . PRO A 1 89 ? -17.205 -11.691 13.247 1.00 56.88 89 PRO A N 1
ATOM 638 C CA . PRO A 1 89 ? -17.034 -12.064 11.831 1.00 56.88 89 PRO A CA 1
ATOM 639 C C . PRO A 1 89 ? -17.245 -10.961 10.769 1.0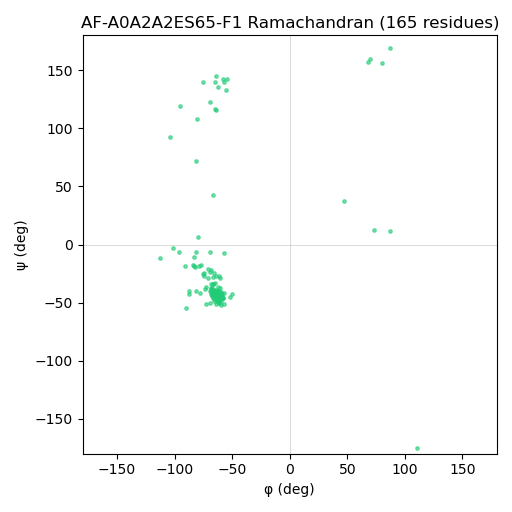0 56.88 89 PRO A C 1
ATOM 641 O O . PRO A 1 89 ? -17.000 -11.202 9.590 1.00 56.88 89 PRO A O 1
ATOM 644 N N . GLY A 1 90 ? -17.704 -9.762 11.140 1.00 60.88 90 GLY A N 1
ATOM 645 C CA . GLY A 1 90 ? -18.081 -8.696 10.201 1.00 60.88 90 GLY A CA 1
ATOM 646 C C . GLY A 1 90 ? -16.940 -7.809 9.684 1.00 60.88 90 GLY A C 1
ATOM 647 O O . GLY A 1 90 ? -17.109 -7.147 8.661 1.00 60.88 90 GLY A O 1
ATOM 648 N N . ASP A 1 91 ? -15.773 -7.791 10.336 1.00 67.56 91 ASP A N 1
ATOM 649 C CA . ASP A 1 91 ? -14.705 -6.823 10.012 1.00 67.56 91 ASP A CA 1
ATOM 650 C C . ASP A 1 91 ? -13.803 -7.239 8.835 1.00 67.56 91 ASP A C 1
ATOM 652 O O . ASP A 1 91 ? -13.052 -6.419 8.299 1.00 67.56 91 ASP A O 1
ATOM 656 N N . HIS A 1 92 ? -13.897 -8.486 8.368 1.00 79.50 92 HIS A N 1
ATOM 657 C CA . HIS A 1 92 ? -13.026 -9.003 7.306 1.00 79.50 92 HIS A CA 1
ATOM 658 C C . HIS A 1 92 ? -13.486 -8.648 5.889 1.00 79.50 92 HIS A C 1
ATOM 660 O O . HIS A 1 92 ? -12.679 -8.685 4.962 1.00 79.50 92 HIS A O 1
ATOM 666 N N . LEU A 1 93 ? -14.752 -8.261 5.703 1.00 86.25 93 LEU A N 1
ATOM 667 C CA . LEU A 1 93 ? -15.310 -8.004 4.373 1.00 86.25 93 LEU A CA 1
ATOM 668 C C . LEU A 1 93 ? -14.576 -6.868 3.646 1.00 86.25 93 LEU A C 1
ATOM 670 O O . LEU A 1 93 ? -14.275 -6.988 2.464 1.00 86.25 93 LEU A O 1
ATOM 674 N N . HIS A 1 94 ? -14.204 -5.800 4.353 1.00 84.44 94 HIS A N 1
ATOM 675 C CA . HIS A 1 94 ? -13.460 -4.685 3.759 1.00 84.44 94 HIS A CA 1
ATOM 676 C C . HIS A 1 94 ? -12.034 -5.081 3.364 1.00 84.44 94 HIS A C 1
ATOM 678 O O . HIS A 1 94 ? -11.545 -4.648 2.326 1.00 84.44 94 HIS A O 1
ATOM 684 N N . ALA A 1 95 ? -11.380 -5.926 4.165 1.00 81.75 95 ALA A N 1
ATOM 685 C CA . ALA A 1 95 ? -10.058 -6.447 3.836 1.00 81.75 95 ALA A CA 1
ATOM 686 C C . ALA A 1 95 ? -10.118 -7.355 2.601 1.00 81.75 95 ALA A C 1
ATOM 688 O O . ALA A 1 95 ? -9.302 -7.208 1.696 1.00 81.75 95 ALA A O 1
ATOM 689 N N . LEU A 1 96 ? -11.122 -8.234 2.524 1.00 86.81 96 LEU A N 1
ATOM 690 C CA . LEU A 1 96 ? -11.363 -9.077 1.352 1.00 86.81 96 LEU A CA 1
ATOM 691 C C . LEU A 1 96 ? -11.652 -8.240 0.104 1.00 86.81 96 LEU A C 1
ATOM 693 O O . LEU A 1 96 ? -11.063 -8.496 -0.942 1.00 86.81 96 LEU A O 1
ATOM 697 N N . LEU A 1 97 ? -12.490 -7.204 0.217 1.00 89.81 97 LEU A N 1
ATOM 698 C CA . LEU A 1 97 ? -12.751 -6.277 -0.883 1.00 89.81 97 LEU A CA 1
ATOM 699 C C . LEU A 1 97 ? -11.469 -5.566 -1.331 1.00 89.81 97 LEU A C 1
ATOM 701 O O . LEU A 1 97 ? -11.214 -5.494 -2.531 1.00 89.81 97 LEU A O 1
ATOM 705 N N . LEU A 1 98 ? -10.626 -5.112 -0.400 1.00 87.25 98 LEU A N 1
ATOM 706 C CA . LEU A 1 98 ? -9.349 -4.474 -0.729 1.00 87.25 98 LEU A CA 1
ATOM 707 C C . LEU A 1 98 ? -8.430 -5.432 -1.482 1.00 87.25 98 LEU A C 1
ATOM 709 O O . LEU A 1 98 ? -7.971 -5.095 -2.571 1.00 87.25 98 LEU A O 1
ATOM 713 N N . ILE A 1 99 ? -8.238 -6.641 -0.957 1.00 87.06 99 ILE A N 1
ATOM 714 C CA . ILE A 1 99 ? -7.422 -7.681 -1.594 1.00 87.06 99 ILE A CA 1
ATOM 715 C C . ILE A 1 99 ? -7.963 -8.003 -2.990 1.00 87.06 99 ILE A C 1
ATOM 717 O O . ILE A 1 99 ? -7.198 -8.029 -3.951 1.00 87.06 99 ILE A O 1
ATOM 721 N N . SER A 1 100 ? -9.281 -8.176 -3.125 1.00 90.00 100 SER A N 1
ATOM 722 C CA . SER A 1 100 ? -9.909 -8.451 -4.420 1.00 90.00 100 SER A CA 1
ATOM 723 C C . SER A 1 100 ? -9.712 -7.303 -5.413 1.00 90.00 100 SER A C 1
ATOM 725 O O . SER A 1 100 ? -9.392 -7.550 -6.571 1.00 90.00 100 SER A O 1
ATOM 727 N N . SER A 1 101 ? -9.812 -6.047 -4.963 1.00 92.06 101 SER A N 1
ATOM 728 C CA . SER A 1 101 ? -9.604 -4.877 -5.821 1.00 92.06 101 SER A CA 1
ATOM 729 C C . SER A 1 101 ? -8.149 -4.732 -6.272 1.00 92.06 101 SER A C 1
ATOM 731 O O . SER A 1 101 ? -7.908 -4.324 -7.403 1.00 92.06 101 SER A O 1
ATOM 733 N N . ILE A 1 102 ? -7.184 -5.119 -5.428 1.00 90.69 102 ILE A N 1
ATOM 734 C CA . ILE A 1 102 ? -5.760 -5.157 -5.792 1.00 90.69 102 ILE A CA 1
ATOM 735 C C . ILE A 1 102 ? -5.521 -6.246 -6.840 1.00 90.69 102 ILE A C 1
ATOM 737 O O . ILE A 1 102 ? -4.848 -5.997 -7.835 1.00 90.69 102 ILE A O 1
ATOM 741 N N . ALA A 1 103 ? -6.110 -7.431 -6.654 1.00 90.56 103 ALA A N 1
ATOM 742 C CA . ALA A 1 103 ? -6.007 -8.526 -7.617 1.00 90.56 103 ALA A CA 1
ATOM 743 C C . ALA A 1 103 ? -6.651 -8.190 -8.976 1.00 90.56 103 ALA A C 1
ATOM 745 O O . ALA A 1 103 ? -6.223 -8.715 -9.999 1.00 90.56 103 ALA A O 1
ATOM 746 N N . LEU A 1 104 ? -7.652 -7.302 -8.997 1.00 93.62 104 LEU A N 1
ATOM 747 C CA . LEU A 1 104 ? -8.303 -6.839 -10.225 1.00 93.62 104 LEU A CA 1
ATOM 748 C C . LEU A 1 104 ? -7.496 -5.768 -10.980 1.00 93.62 104 LEU A C 1
ATOM 750 O O . LEU A 1 104 ? -7.757 -5.527 -12.157 1.00 93.62 104 LEU A O 1
ATOM 754 N N . LEU A 1 105 ? -6.543 -5.102 -10.318 1.00 91.88 105 LEU A N 1
ATOM 755 C CA . LEU A 1 105 ? -5.817 -3.957 -10.872 1.00 91.88 105 LEU A CA 1
ATOM 756 C C . LEU A 1 105 ? -5.049 -4.276 -12.172 1.00 91.88 105 LEU A C 1
ATOM 758 O O . LEU A 1 105 ? -5.142 -3.461 -13.092 1.00 91.88 105 LEU A O 1
ATOM 762 N N . PRO A 1 106 ? -4.343 -5.421 -12.311 1.00 91.19 106 PRO A N 1
ATOM 763 C CA . PRO A 1 106 ? -3.656 -5.761 -13.559 1.00 91.19 106 PRO A CA 1
ATOM 764 C C . PRO A 1 106 ? -4.642 -5.896 -14.722 1.00 91.19 106 PRO A C 1
ATOM 766 O O . PRO A 1 106 ? -4.471 -5.260 -15.753 1.00 91.19 106 PRO A O 1
ATOM 769 N N . VAL A 1 107 ? -5.757 -6.601 -14.496 1.00 95.12 107 VAL A N 1
ATOM 770 C CA . VAL A 1 107 ? -6.809 -6.791 -15.507 1.00 95.12 107 VAL A CA 1
ATOM 771 C C . VAL A 1 107 ? -7.411 -5.451 -15.936 1.00 95.12 107 VAL A C 1
ATOM 773 O O . VAL A 1 107 ? -7.628 -5.215 -17.120 1.00 95.12 107 VAL A O 1
ATOM 776 N N . LEU A 1 108 ? -7.666 -4.540 -14.992 1.00 94.31 108 LEU A N 1
ATOM 777 C CA . LEU A 1 108 ? -8.157 -3.198 -15.323 1.00 94.31 108 LEU A CA 1
ATOM 778 C C . LEU A 1 108 ? -7.121 -2.366 -16.086 1.00 94.31 108 LEU A C 1
ATOM 780 O O . LEU A 1 108 ? -7.503 -1.553 -16.927 1.00 94.31 108 LEU A O 1
ATOM 784 N N . THR A 1 109 ? -5.835 -2.551 -15.789 1.00 93.94 109 THR A N 1
ATOM 785 C CA . THR A 1 109 ? -4.739 -1.832 -16.449 1.00 93.94 109 THR A CA 1
ATOM 786 C C . THR A 1 109 ? -4.628 -2.241 -17.913 1.00 93.94 109 THR A C 1
ATOM 788 O O . THR A 1 109 ? -4.559 -1.356 -18.763 1.00 93.94 109 THR A O 1
ATOM 791 N N . ASP A 1 110 ? -4.747 -3.537 -18.210 1.00 92.62 110 ASP A N 1
ATOM 792 C CA . ASP A 1 110 ? -4.734 -4.061 -19.582 1.00 92.62 110 ASP A CA 1
ATOM 793 C C . ASP A 1 110 ? -5.901 -3.518 -20.425 1.00 92.62 110 ASP A C 1
ATOM 795 O O . ASP A 1 110 ? -5.757 -3.251 -21.617 1.00 92.62 110 ASP A O 1
ATOM 799 N N . TRP A 1 111 ? -7.076 -3.340 -19.811 1.00 96.56 111 TRP A N 1
ATOM 800 C CA . TRP A 1 111 ? -8.295 -2.933 -20.518 1.00 96.56 111 TRP A CA 1
ATOM 801 C C . TRP A 1 111 ? -8.467 -1.418 -20.656 1.00 96.56 111 TRP A C 1
ATOM 803 O O . TRP A 1 111 ? -8.959 -0.943 -21.678 1.00 96.56 111 TRP A O 1
ATOM 813 N N . LEU A 1 112 ? -8.135 -0.654 -19.614 1.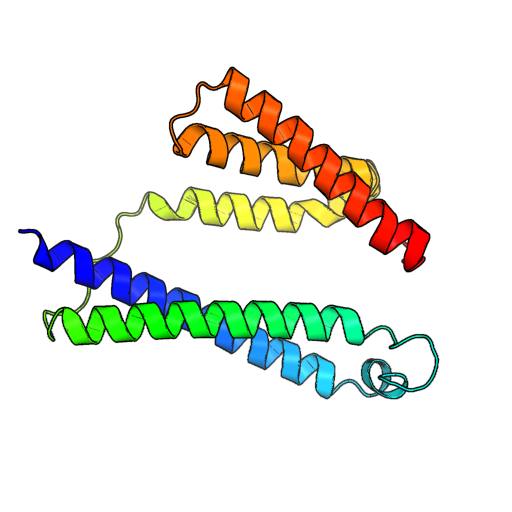00 95.44 112 LEU A N 1
ATOM 814 C CA . LEU A 1 112 ? -8.454 0.778 -19.512 1.00 95.44 112 LEU A CA 1
ATOM 815 C C . LEU A 1 112 ? -7.211 1.673 -19.564 1.00 95.44 112 LEU A C 1
ATOM 817 O O . LEU A 1 112 ? -7.334 2.895 -19.666 1.00 95.44 112 LEU A O 1
ATOM 821 N N . GLY A 1 113 ? -6.021 1.083 -19.461 1.00 92.81 113 GLY A N 1
ATOM 822 C CA . GLY A 1 113 ? -4.769 1.793 -19.246 1.00 92.81 113 GLY A CA 1
ATOM 823 C C . GLY A 1 113 ? -4.547 2.179 -17.779 1.00 92.81 113 GLY A C 1
ATOM 824 O O . GLY A 1 113 ? -5.474 2.351 -16.982 1.00 92.81 113 GLY A O 1
ATOM 825 N N . PHE A 1 114 ? -3.275 2.362 -17.422 1.00 90.81 114 PHE A N 1
ATOM 826 C CA . PHE A 1 114 ? -2.819 2.569 -16.042 1.00 90.81 114 PHE A CA 1
ATOM 827 C C . PHE A 1 114 ? -3.467 3.756 -15.326 1.00 90.81 114 PHE A C 1
ATOM 829 O O . PHE A 1 114 ? -3.830 3.647 -14.153 1.00 90.81 114 PHE A O 1
ATOM 836 N N . LEU A 1 115 ? -3.640 4.891 -16.015 1.00 93.50 115 LEU A N 1
ATOM 837 C CA . LEU A 1 115 ? -4.215 6.093 -15.407 1.00 93.50 115 LEU A CA 1
ATOM 838 C C . LEU A 1 115 ? -5.671 5.854 -14.983 1.00 93.50 115 LEU A C 1
ATOM 840 O O . LEU A 1 115 ? -6.029 6.101 -13.832 1.00 93.50 115 LEU A O 1
ATOM 844 N N . ALA A 1 116 ? -6.499 5.340 -15.896 1.00 95.69 116 ALA A N 1
ATOM 845 C CA . ALA A 1 116 ? -7.906 5.071 -15.623 1.00 95.69 116 ALA A CA 1
ATOM 846 C C . ALA A 1 116 ? -8.070 3.969 -14.567 1.00 95.69 116 ALA A C 1
ATOM 848 O O . ALA A 1 116 ? -8.850 4.141 -13.629 1.00 95.69 116 ALA A O 1
ATOM 849 N N . ALA A 1 117 ? -7.287 2.888 -14.663 1.00 95.50 117 ALA A N 1
ATOM 850 C CA . ALA A 1 117 ? -7.285 1.807 -13.681 1.00 95.50 117 ALA A CA 1
ATOM 851 C C . ALA A 1 117 ? -6.926 2.308 -12.271 1.00 95.50 117 ALA A C 1
ATOM 853 O O . ALA A 1 117 ? -7.631 2.003 -11.310 1.00 95.50 117 ALA A O 1
ATOM 854 N N . SER A 1 118 ? -5.895 3.151 -12.147 1.00 93.62 118 SER A N 1
ATOM 855 C CA . SER A 1 118 ? -5.464 3.729 -10.865 1.00 93.62 118 SER A CA 1
ATOM 856 C C . SER A 1 118 ? -6.532 4.628 -10.238 1.00 93.62 118 SER A C 1
ATOM 858 O O . SER A 1 118 ? -6.783 4.552 -9.034 1.00 93.62 118 SER A O 1
ATOM 860 N N . VAL A 1 119 ? -7.192 5.466 -11.045 1.00 96.31 119 VAL A N 1
ATOM 861 C CA . VAL A 1 119 ? -8.268 6.356 -10.575 1.00 96.31 119 VAL A CA 1
ATOM 862 C 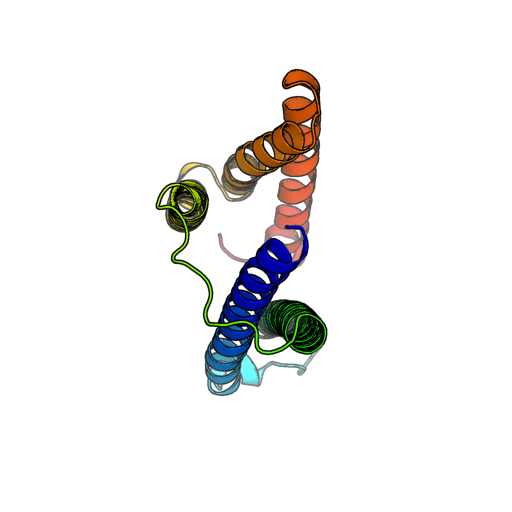C . VAL A 1 119 ? -9.486 5.547 -10.130 1.00 96.31 119 VAL A C 1
ATOM 864 O O . VAL A 1 119 ? -10.017 5.793 -9.045 1.00 96.31 119 VAL A O 1
ATOM 867 N N . LEU A 1 120 ? -9.908 4.562 -10.930 1.00 95.94 120 LEU A N 1
ATOM 868 C CA . LEU A 1 120 ? -11.036 3.681 -10.610 1.00 95.94 120 LEU A CA 1
ATOM 869 C C . LEU A 1 120 ? -10.770 2.815 -9.383 1.00 95.94 120 LEU A C 1
ATOM 871 O O . LEU A 1 120 ? -11.692 2.550 -8.617 1.00 95.94 120 LEU A O 1
ATOM 875 N N . PHE A 1 121 ? -9.522 2.409 -9.170 1.00 95.56 121 PHE A N 1
ATOM 876 C CA . PHE A 1 121 ? -9.118 1.708 -7.964 1.00 95.56 121 PHE A CA 1
ATOM 877 C C . PHE A 1 121 ? -9.149 2.629 -6.739 1.00 95.56 121 PHE A C 1
ATOM 879 O O . PHE A 1 121 ? -9.755 2.287 -5.728 1.00 95.56 121 PHE A O 1
ATOM 886 N N . ALA A 1 122 ? -8.538 3.815 -6.807 1.00 95.38 122 ALA A N 1
ATOM 887 C CA . ALA A 1 122 ? -8.392 4.689 -5.643 1.00 95.38 122 ALA A CA 1
ATOM 888 C C . ALA A 1 122 ? -9.702 5.381 -5.222 1.00 95.38 122 ALA A C 1
ATOM 890 O O . ALA A 1 122 ? -9.958 5.544 -4.024 1.00 95.38 122 ALA A O 1
ATOM 891 N N . ALA A 1 123 ? -10.538 5.799 -6.178 1.00 96.31 123 ALA A N 1
ATOM 892 C CA . ALA A 1 123 ? -11.711 6.629 -5.901 1.00 96.31 123 ALA A CA 1
ATOM 893 C C . ALA A 1 123 ? -12.734 5.973 -4.946 1.00 96.31 123 ALA A C 1
ATOM 895 O O . ALA A 1 123 ? -13.131 6.639 -3.985 1.00 96.31 123 ALA A O 1
ATOM 896 N N . PRO A 1 124 ? -13.135 4.693 -5.105 1.00 96.19 124 PRO A N 1
ATOM 897 C CA . PRO A 1 124 ? -14.058 4.034 -4.180 1.00 96.19 124 PRO A CA 1
ATOM 898 C C . PRO A 1 124 ? -13.514 3.965 -2.749 1.00 96.19 124 PRO A C 1
ATOM 900 O O . PRO A 1 124 ? -14.244 4.251 -1.798 1.00 96.19 124 PRO A O 1
ATOM 903 N N . TRP A 1 125 ? -12.223 3.660 -2.585 1.00 95.75 125 TRP A N 1
ATOM 904 C CA . TRP A 1 125 ? -11.577 3.574 -1.271 1.00 95.75 125 TRP A CA 1
ATOM 905 C C . TRP A 1 125 ? -11.478 4.934 -0.583 1.00 95.75 125 TRP A C 1
ATOM 907 O O . T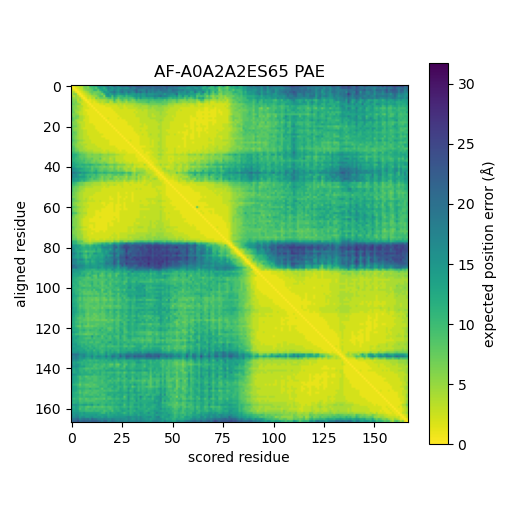RP A 1 125 ? -11.790 5.051 0.604 1.00 95.75 125 TRP A O 1
ATOM 917 N N . LEU A 1 126 ? -11.108 5.980 -1.323 1.00 94.19 126 LEU A N 1
ATOM 918 C CA . LEU A 1 126 ? -11.057 7.347 -0.805 1.00 94.19 126 LEU A CA 1
ATOM 919 C C . LEU A 1 126 ? -12.451 7.873 -0.450 1.00 94.19 126 LEU A C 1
ATOM 921 O O . LEU A 1 126 ? -12.614 8.529 0.581 1.00 94.19 126 LEU A O 1
ATOM 925 N N . ALA A 1 127 ? -13.465 7.554 -1.258 1.00 96.06 127 ALA A N 1
ATOM 926 C CA . ALA A 1 127 ? -14.847 7.937 -0.991 1.00 96.06 127 ALA A CA 1
ATOM 927 C C . ALA A 1 127 ? -15.368 7.248 0.271 1.00 96.06 127 ALA A C 1
ATOM 929 O O . ALA A 1 127 ? -15.938 7.903 1.145 1.00 96.06 127 ALA A O 1
ATOM 930 N N . TRP A 1 128 ? -15.109 5.945 0.406 1.00 94.44 128 TRP A N 1
ATOM 931 C CA . TRP A 1 128 ? -15.466 5.174 1.591 1.00 94.44 128 TRP A CA 1
ATOM 932 C C . TRP A 1 128 ? -14.773 5.705 2.853 1.00 94.44 128 TRP A C 1
ATOM 934 O O . TRP A 1 128 ? -15.427 5.918 3.877 1.00 94.44 128 TRP A O 1
ATOM 944 N N . LEU A 1 129 ? -13.473 6.007 2.776 1.00 91.06 129 LEU A N 1
ATOM 945 C CA . LEU A 1 129 ? -12.716 6.579 3.891 1.00 91.06 129 LEU A CA 1
ATOM 946 C C . LEU A 1 129 ? -13.231 7.975 4.277 1.00 91.06 129 LEU A C 1
ATOM 948 O O . LEU A 1 129 ? -13.385 8.277 5.463 1.00 91.06 129 LEU A O 1
ATOM 952 N N . GLY A 1 130 ? -13.528 8.818 3.286 1.00 92.25 130 GLY A N 1
ATOM 953 C CA . GLY A 1 130 ? -14.086 10.155 3.492 1.00 92.25 130 GLY A CA 1
ATOM 954 C C . GLY A 1 130 ? -15.475 10.121 4.129 1.00 92.25 130 GLY A C 1
ATOM 955 O O . GLY A 1 130 ? -15.757 10.905 5.036 1.00 92.25 130 GLY A O 1
ATOM 956 N N . TYR A 1 131 ? -16.316 9.174 3.710 1.00 94.19 131 TYR A N 1
ATOM 957 C CA . TYR A 1 131 ? -17.638 8.952 4.290 1.00 94.19 131 TYR A CA 1
ATOM 958 C C . TYR A 1 131 ? -17.545 8.490 5.754 1.00 94.19 131 TYR A C 1
ATOM 960 O O . TYR A 1 131 ? -18.202 9.056 6.627 1.00 94.19 131 TYR A O 1
ATOM 968 N N . ARG A 1 132 ? -16.656 7.532 6.059 1.00 91.00 132 ARG A N 1
ATOM 969 C CA . ARG A 1 132 ? -16.433 7.012 7.425 1.00 91.00 132 ARG A CA 1
ATOM 970 C C . ARG A 1 132 ? -15.939 8.069 8.414 1.00 91.00 132 ARG A C 1
ATOM 972 O O . ARG A 1 132 ? -16.204 7.947 9.604 1.00 91.00 132 ARG A O 1
ATOM 979 N N . ARG A 1 133 ? -15.255 9.115 7.944 1.00 89.44 133 ARG A N 1
ATOM 980 C CA . ARG A 1 133 ? -14.803 10.246 8.777 1.00 89.44 133 ARG A CA 1
ATOM 981 C C . ARG A 1 133 ? -15.899 11.278 9.084 1.00 89.44 133 ARG A C 1
ATOM 983 O O . ARG A 1 133 ? -15.597 12.313 9.668 1.00 89.44 133 ARG A O 1
ATOM 990 N N . GLY A 1 134 ? -17.155 11.016 8.713 1.00 85.12 134 GLY A N 1
ATOM 991 C CA . GLY A 1 134 ? -18.295 11.885 9.026 1.00 85.12 134 GLY A CA 1
ATOM 992 C C . GLY A 1 134 ? -18.545 12.998 8.004 1.00 85.12 134 GLY A C 1
ATOM 993 O O . GLY A 1 134 ? -19.334 13.906 8.257 1.00 85.12 134 GLY A O 1
ATOM 994 N N . GLY A 1 135 ? -17.897 12.948 6.836 1.00 78.50 135 GLY A N 1
ATOM 995 C CA . GLY A 1 135 ? -18.219 13.838 5.723 1.00 78.50 135 GLY A CA 1
ATOM 996 C C . GLY A 1 135 ? -19.512 13.412 5.019 1.00 78.50 135 GLY A C 1
ATOM 997 O O . GLY A 1 135 ? -19.738 12.228 4.785 1.00 78.50 135 GLY A O 1
ATOM 998 N N . GLY A 1 136 ? -20.358 14.370 4.624 1.00 92.81 136 GLY A N 1
ATOM 999 C CA . GLY A 1 136 ? -21.515 14.072 3.770 1.00 92.81 136 GLY A CA 1
ATOM 1000 C C . GLY A 1 136 ? -21.089 13.410 2.450 1.00 92.81 136 GLY A C 1
ATOM 1001 O O . GLY A 1 136 ? -20.071 13.796 1.872 1.00 92.81 136 GLY A O 1
ATOM 1002 N N . LEU A 1 137 ? -21.880 12.451 1.950 1.00 94.56 137 LEU A N 1
ATOM 1003 C CA . LEU A 1 137 ? -21.533 11.598 0.797 1.00 94.56 137 LEU A CA 1
ATOM 1004 C C . LEU A 1 137 ? -21.045 12.391 -0.427 1.00 94.56 137 LEU A C 1
ATOM 1006 O O . LEU A 1 137 ? -20.041 12.036 -1.035 1.00 94.56 137 LEU A O 1
ATOM 1010 N N . ARG A 1 138 ? -21.700 13.514 -0.750 1.00 95.31 138 ARG A N 1
ATOM 1011 C CA . ARG A 1 138 ? -21.294 14.389 -1.865 1.00 95.31 138 ARG A CA 1
ATOM 1012 C C . ARG A 1 138 ? -19.890 14.973 -1.687 1.00 95.31 138 ARG A C 1
ATOM 1014 O O . ARG A 1 138 ? -19.123 15.009 -2.642 1.00 95.31 138 ARG A O 1
ATOM 1021 N N . ARG A 1 139 ? -19.541 15.409 -0.470 1.00 93.69 139 ARG A N 1
ATOM 1022 C CA . ARG A 1 139 ? -18.197 15.929 -0.164 1.00 93.69 139 ARG A CA 1
ATOM 1023 C C . ARG A 1 139 ? -17.160 14.811 -0.218 1.00 93.69 139 ARG A C 1
ATOM 1025 O O . ARG A 1 139 ? -16.084 15.020 -0.763 1.00 93.69 139 ARG A O 1
ATOM 1032 N N . ALA A 1 140 ? -17.501 13.629 0.297 1.00 94.00 140 ALA A N 1
ATOM 1033 C CA . ALA A 1 140 ? -16.627 12.461 0.240 1.00 94.00 140 ALA A CA 1
ATOM 1034 C C . ALA A 1 140 ? -16.314 12.058 -1.211 1.00 94.00 140 ALA A C 1
ATOM 1036 O O . ALA A 1 140 ? -15.146 11.891 -1.543 1.00 94.00 140 ALA A O 1
ATOM 1037 N N . LEU A 1 141 ? -17.326 11.991 -2.084 1.00 96.50 141 LEU A N 1
ATOM 1038 C CA . LEU A 1 141 ? -17.149 11.692 -3.509 1.00 96.50 141 LEU A CA 1
ATOM 1039 C C . LEU A 1 141 ? -16.331 12.766 -4.235 1.00 96.50 141 LEU A C 1
ATOM 1041 O O . LEU A 1 141 ? -15.426 12.427 -4.991 1.00 96.50 141 LEU A O 1
ATOM 1045 N N . GLY A 1 142 ? -16.606 14.050 -3.979 1.00 96.38 142 GLY A N 1
ATOM 1046 C CA . GLY A 1 142 ? -15.857 15.152 -4.590 1.00 96.38 142 GLY A CA 1
ATOM 1047 C C . GLY A 1 142 ? -14.371 15.125 -4.222 1.00 96.38 142 GLY A C 1
ATOM 1048 O O . GLY A 1 142 ? -13.512 15.188 -5.100 1.00 96.38 142 GLY A O 1
ATOM 1049 N N . HIS A 1 143 ? -14.055 14.961 -2.933 1.00 95.12 143 HIS A N 1
ATOM 1050 C CA . HIS A 1 143 ? -12.667 14.828 -2.485 1.00 95.12 143 HIS A CA 1
ATOM 1051 C C . HIS A 1 143 ? -12.015 13.555 -3.024 1.00 95.12 143 HIS A C 1
ATOM 1053 O O . HIS A 1 143 ? -10.870 13.601 -3.461 1.00 95.12 143 HIS A O 1
ATOM 1059 N N . ALA A 1 144 ? -12.735 12.433 -3.032 1.00 95.38 144 ALA A N 1
ATOM 1060 C CA . ALA A 1 144 ? -12.218 11.170 -3.535 1.00 95.38 144 ALA A CA 1
ATOM 1061 C C . ALA A 1 144 ? -11.867 11.232 -5.021 1.00 95.38 144 ALA A C 1
ATOM 1063 O O . ALA A 1 144 ? -10.784 10.796 -5.389 1.00 95.38 144 ALA A O 1
ATOM 1064 N N . ALA A 1 145 ? -12.732 11.816 -5.853 1.00 97.19 145 ALA A N 1
ATOM 1065 C CA . ALA A 1 145 ? -12.457 12.005 -7.273 1.00 97.19 145 ALA A CA 1
ATOM 1066 C C . ALA A 1 145 ? -11.233 12.907 -7.493 1.00 97.19 145 ALA A C 1
ATOM 1068 O O . ALA A 1 145 ? -10.343 12.555 -8.261 1.00 97.19 145 ALA A O 1
ATOM 1069 N N . CYS A 1 146 ? -11.152 14.031 -6.771 1.00 97.25 146 CYS A N 1
ATOM 1070 C CA . CYS A 1 146 ? -10.024 14.959 -6.860 1.00 97.25 146 CYS A CA 1
ATOM 1071 C C . CYS A 1 146 ? -8.697 14.292 -6.458 1.00 97.25 146 CYS A C 1
ATOM 1073 O O . CYS A 1 146 ? -7.730 14.321 -7.217 1.00 97.25 146 CYS A O 1
ATOM 1075 N N . PHE A 1 147 ? -8.656 13.625 -5.300 1.00 96.00 147 PHE A N 1
ATOM 1076 C CA . PHE A 1 147 ? -7.452 12.939 -4.833 1.00 96.00 147 PHE A CA 1
ATOM 1077 C C . PHE A 1 147 ? -7.095 11.726 -5.692 1.00 96.00 147 PHE A C 1
ATOM 1079 O O . PHE A 1 147 ? -5.916 11.511 -5.946 1.00 96.00 147 PHE A O 1
ATOM 1086 N N . ALA A 1 148 ? -8.073 10.954 -6.171 1.00 96.38 148 ALA A N 1
ATOM 1087 C CA . ALA A 1 148 ? -7.814 9.827 -7.061 1.00 96.38 148 ALA A CA 1
ATOM 1088 C C . ALA A 1 148 ? -7.204 10.291 -8.388 1.00 96.38 148 ALA A C 1
ATOM 1090 O O . ALA A 1 148 ? -6.227 9.698 -8.835 1.00 96.38 148 ALA A O 1
ATOM 1091 N N . LEU A 1 149 ? -7.724 11.373 -8.980 1.00 97.56 149 LEU A N 1
ATOM 1092 C CA . LEU A 1 149 ? -7.144 11.985 -10.177 1.00 97.56 149 LEU A CA 1
ATOM 1093 C C . LEU A 1 149 ? -5.728 12.494 -9.919 1.00 97.56 149 LEU A C 1
ATOM 1095 O O . LEU A 1 149 ? -4.838 12.224 -10.718 1.00 97.56 149 LEU A O 1
ATOM 1099 N N . LEU A 1 150 ? -5.502 13.183 -8.798 1.00 96.88 150 LEU A N 1
ATOM 1100 C CA . LEU A 1 150 ? -4.180 13.692 -8.439 1.00 96.88 150 LEU A CA 1
ATOM 1101 C C . LEU A 1 150 ? -3.164 12.557 -8.241 1.00 96.88 150 LEU A C 1
ATOM 1103 O O . LEU A 1 150 ? -2.062 12.623 -8.778 1.00 96.88 150 LEU A O 1
ATOM 1107 N N . ILE A 1 151 ? -3.543 11.506 -7.508 1.00 92.38 151 ILE A N 1
ATOM 1108 C CA . ILE A 1 151 ? -2.706 10.320 -7.287 1.00 92.38 151 ILE A CA 1
ATOM 1109 C C . ILE A 1 151 ? -2.446 9.608 -8.614 1.00 92.38 151 ILE A C 1
ATOM 1111 O O . ILE A 1 151 ? -1.296 9.321 -8.924 1.00 92.38 151 ILE A O 1
ATOM 1115 N N . GLY A 1 152 ? -3.482 9.362 -9.418 1.00 93.56 152 GLY A N 1
ATOM 1116 C CA . GLY A 1 152 ? -3.350 8.711 -10.720 1.00 93.56 152 GLY A CA 1
ATOM 1117 C C . GLY A 1 152 ? -2.442 9.492 -11.669 1.00 93.56 152 GLY A C 1
ATOM 1118 O O . GLY A 1 152 ? -1.555 8.905 -12.281 1.00 93.56 152 GLY A O 1
ATOM 1119 N N . ALA A 1 153 ? -2.607 10.814 -11.747 1.00 94.38 153 ALA A N 1
ATOM 1120 C CA . ALA A 1 153 ? -1.767 11.683 -12.566 1.00 94.38 153 ALA A CA 1
ATOM 1121 C C . ALA A 1 153 ? -0.308 11.681 -12.089 1.00 94.38 153 ALA A C 1
ATOM 1123 O O . ALA A 1 153 ? 0.599 11.571 -12.911 1.00 94.38 153 ALA A O 1
ATOM 1124 N N . LEU A 1 154 ? -0.074 11.746 -10.774 1.00 91.94 154 LEU A N 1
ATOM 1125 C CA . LEU A 1 154 ? 1.270 11.689 -10.200 1.00 91.94 154 LEU A CA 1
ATOM 1126 C C . LEU A 1 154 ? 1.939 10.335 -10.463 1.00 91.94 154 LEU A C 1
ATOM 1128 O O . LEU A 1 154 ? 3.094 10.295 -10.878 1.00 91.94 154 LEU A O 1
ATOM 1132 N N . LEU A 1 155 ? 1.214 9.230 -10.265 1.00 89.88 155 LEU A N 1
ATOM 1133 C CA . LEU A 1 155 ? 1.709 7.890 -10.573 1.00 89.88 155 LEU A CA 1
ATOM 1134 C C . LEU A 1 155 ? 2.017 7.757 -12.064 1.00 89.88 155 LEU A C 1
ATOM 1136 O O . LEU A 1 155 ? 3.071 7.249 -12.417 1.00 89.88 155 LEU A O 1
ATOM 1140 N N . HIS A 1 156 ? 1.145 8.242 -12.946 1.00 90.44 156 HIS A N 1
ATOM 1141 C CA . HIS A 1 156 ? 1.387 8.193 -14.385 1.00 90.44 156 HIS A CA 1
ATOM 1142 C C . HIS A 1 156 ? 2.625 9.011 -14.780 1.00 90.44 156 HIS A C 1
ATOM 1144 O O . HIS A 1 156 ? 3.471 8.530 -15.528 1.00 90.44 156 HIS A O 1
ATOM 1150 N N . LEU A 1 157 ? 2.780 10.213 -14.224 1.00 90.81 157 LEU A N 1
ATOM 1151 C CA . LEU A 1 157 ? 3.957 11.047 -14.447 1.00 90.81 157 LEU A CA 1
ATOM 1152 C C . LEU A 1 157 ? 5.243 10.343 -13.994 1.00 90.81 157 LEU A C 1
ATOM 1154 O O . LEU A 1 157 ? 6.226 10.328 -14.727 1.00 90.81 157 LEU A O 1
ATOM 1158 N N . VAL A 1 158 ? 5.244 9.731 -12.810 1.00 84.81 158 VAL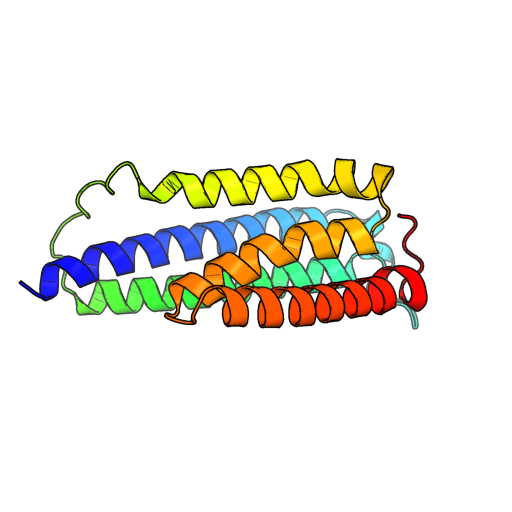 A N 1
ATOM 1159 C CA . VAL A 1 158 ? 6.436 9.060 -12.275 1.00 84.81 158 VAL A CA 1
ATOM 1160 C C . VAL A 1 158 ? 6.720 7.750 -13.012 1.00 84.81 158 VAL A C 1
ATOM 1162 O O . VAL A 1 158 ? 7.833 7.533 -13.469 1.00 84.81 158 VAL A O 1
ATOM 1165 N N . PHE A 1 159 ? 5.740 6.865 -13.158 1.00 83.50 159 PHE A N 1
ATOM 1166 C CA . PHE A 1 159 ? 5.980 5.522 -13.688 1.00 83.50 159 PHE A CA 1
ATOM 1167 C C . PHE A 1 159 ? 6.055 5.476 -15.213 1.00 83.50 159 PHE A C 1
ATOM 1169 O O . PHE A 1 159 ? 6.907 4.779 -15.759 1.00 83.50 159 PHE A O 1
ATOM 1176 N N . VAL A 1 160 ? 5.201 6.230 -15.903 1.00 85.69 160 VAL A N 1
ATOM 1177 C CA . VAL A 1 160 ? 5.140 6.198 -17.369 1.00 85.69 160 VAL A CA 1
ATOM 1178 C C . VAL A 1 160 ? 6.086 7.224 -17.962 1.00 85.69 160 VAL A C 1
ATOM 1180 O O . VAL A 1 160 ? 6.943 6.864 -18.755 1.00 85.69 160 VAL A O 1
ATOM 1183 N N . MET A 1 161 ? 5.969 8.496 -17.568 1.00 86.69 161 MET A N 1
ATOM 1184 C CA . MET A 1 161 ? 6.769 9.550 -18.204 1.00 86.69 161 MET A CA 1
ATOM 1185 C C . MET A 1 161 ? 8.214 9.589 -17.705 1.00 86.69 161 MET A C 1
ATOM 1187 O O . MET A 1 161 ? 9.121 9.790 -18.506 1.00 86.69 161 MET A O 1
ATOM 1191 N N . LEU A 1 162 ? 8.438 9.430 -16.397 1.00 81.12 162 LEU A N 1
ATOM 1192 C CA . LEU A 1 162 ? 9.777 9.562 -15.820 1.00 81.12 162 LEU A CA 1
ATOM 1193 C C . LEU A 1 162 ? 10.560 8.243 -15.852 1.00 81.12 162 LEU A C 1
ATOM 1195 O O . LEU A 1 162 ? 11.743 8.254 -16.176 1.00 81.12 162 LEU A O 1
ATOM 1199 N N . LEU A 1 163 ? 9.910 7.121 -15.527 1.00 76.75 163 LEU A N 1
ATOM 1200 C CA . LEU A 1 163 ? 10.557 5.807 -15.446 1.00 76.75 163 LEU A CA 1
ATOM 1201 C C . LEU A 1 163 ? 10.415 4.953 -16.720 1.00 76.75 163 LEU A C 1
ATOM 1203 O O . LEU A 1 163 ? 11.039 3.897 -16.782 1.00 76.75 163 LEU A O 1
ATOM 1207 N N . ASN A 1 164 ? 9.633 5.383 -17.725 1.00 80.94 164 ASN A N 1
ATOM 1208 C CA . ASN A 1 164 ? 9.396 4.644 -18.980 1.00 80.94 164 ASN A CA 1
ATOM 1209 C C . ASN A 1 164 ? 9.063 3.156 -18.763 1.00 80.94 164 ASN A C 1
ATOM 1211 O O . ASN A 1 164 ? 9.491 2.289 -19.527 1.00 80.94 164 ASN A O 1
ATOM 1215 N N . VAL A 1 165 ? 8.308 2.844 -17.706 1.00 76.06 165 VAL A N 1
ATOM 1216 C CA . VAL A 1 165 ? 7.905 1.465 -17.430 1.00 76.06 165 VAL A CA 1
ATOM 1217 C C . VAL A 1 165 ? 6.913 1.034 -18.514 1.00 76.06 165 VAL A C 1
ATOM 1219 O O . VAL A 1 165 ? 5.886 1.702 -18.671 1.00 76.06 165 VAL A O 1
ATOM 1222 N N . PRO A 1 166 ? 7.188 -0.047 -19.269 1.00 72.12 166 PRO A N 1
ATOM 1223 C CA . PRO A 1 166 ? 6.200 -0.606 -20.177 1.00 72.12 166 PRO A CA 1
ATOM 1224 C C . PRO A 1 166 ? 5.036 -1.135 -19.335 1.00 72.12 166 PRO A C 1
ATOM 1226 O O . PRO A 1 166 ? 5.230 -2.000 -18.478 1.00 72.12 166 PRO A O 1
ATOM 1229 N N . LEU A 1 167 ? 3.867 -0.528 -19.534 1.00 63.00 167 LEU A N 1
ATOM 1230 C CA . LEU A 1 167 ? 2.608 -0.901 -18.893 1.00 63.00 167 LEU A CA 1
ATOM 1231 C C . LEU A 1 167 ? 1.957 -2.073 -19.616 1.00 63.00 167 LEU A C 1
ATOM 1233 O O . LEU A 1 167 ? 1.989 -2.064 -20.869 1.00 63.00 167 LEU A O 1
#

Solvent-accessible surface area (backbone atoms only — not comparable to full-atom values): 8826 Å² total; per-residue (Å²): 125,76,70,67,62,48,47,47,54,12,50,52,27,31,54,52,8,49,52,35,32,50,49,24,48,56,54,46,52,53,50,72,67,34,60,82,44,48,72,36,51,72,58,65,95,55,46,42,84,39,45,63,59,51,51,52,32,49,52,43,26,51,51,12,47,53,38,21,50,53,10,50,54,42,40,68,73,60,49,94,73,67,82,65,76,82,78,70,88,76,72,53,58,64,56,52,50,50,54,52,53,59,69,42,42,63,62,38,25,77,75,62,35,60,50,54,28,42,22,65,60,41,22,60,56,40,20,51,53,34,34,74,73,72,39,57,65,71,59,11,44,54,51,11,50,54,52,16,48,53,51,18,50,51,48,40,46,49,44,44,71,68,61,62,52,89,127

InterPro domains:
  IPR009936 Domain of unknown function DUF1468 [PF07331] (16-167)

Foldseek 3Di:
DVLLVLLVLLVVLQVQLVVLLVVLVVQVVVQVPDCVQCVQQPPDPDRGDCPVVNVVSVVSNVVSNVSNVVSVVSNVVSPPPDDRDDDDPPPCPVVVVLVVLVVCLVVCCVVPNQLVSQLVSQLVVQLVVCVVVVDDSVVSNVVSNVVSNVVSVVCCCVVCVVVVPDD

pLDDT: mean 87.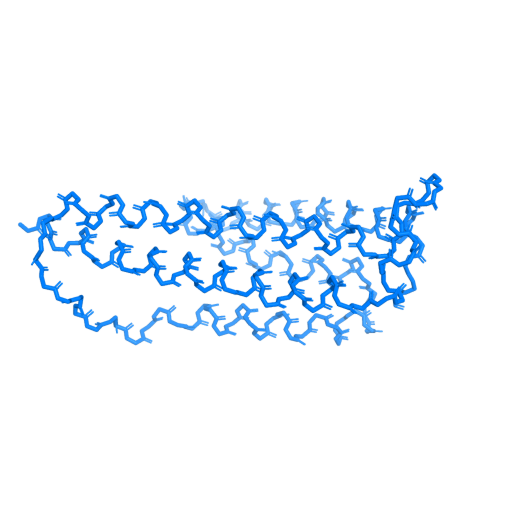22, std 10.98, range [55.69, 97.56]